Protein AF-X1K0J6-F1 (afdb_monomer)

Nearest PDB structures (foldseek):
  3egi-assembly1_D  TM=8.541E-01  e=7.152E-03  Homo sapiens
  5hek-assembly2_C  TM=9.391E-01  e=1.827E-02  Helicobacter pylori 26695
  3egi-assembly1_A  TM=7.707E-01  e=1.222E-02  Homo sapiens
  3cjt-assembly4_G  TM=8.517E-01  e=2.921E-02  unclassified
  2xvm-assembly2_B  TM=7.203E-01  e=6.103E-02  Escherichia coli

Organism: NCBI:txid412755

Secondary structure (DSSP, 8-state):
---S---TTPPPHHHHHHHHTTS-SSSEEEETT-TTSHHHHHHHHHT-EEEE--S-HHHHHHHH--

Mean predicted aligned error: 6.0 Å

pLDDT: mean 84.05, std 16.02, range [36.91, 97.56]

Solvent-accessible surface area (backbone atoms only — not comparable to full-atom values): 4038 Å² total; per-residue (Å²): 144,82,78,87,67,85,76,78,88,70,76,51,66,66,61,35,39,60,56,46,71,73,51,73,67,70,62,75,46,77,37,78,71,29,47,59,28,53,58,41,54,38,30,44,77,62,55,28,53,59,43,66,37,53,92,50,66,68,28,53,53,55,42,71,53,132

Sequence (66 aa):
IHGIFPYRGKISAKDASQIIQQLPRKGKLLDPFCGSGTIVYEAQKWGLESIGVDLNPIAVIIAILP

Foldseek 3Di:
DPPPDPPPPDDDLVVLLVVLVVDDLDDEEEAQACQLNSNVVSNVVSNHHYDYHHPDVSSVVNNPDD

InterPro domains:
  IPR002941 DNA methylase N-4/N-6 [PF01555] (18-59)
  IPR029063 S-adenosyl-L-methionine-dependent methyltransferase superfamily [G3DSA:3.40.50.150] (7-65)
  IPR029063 S-adenosyl-L-methionine-dependent methyltransferase superfamily [SSF53335] (11-64)

Structure (mmCIF, N/CA/C/O backbone):
data_AF-X1K0J6-F1
#
_entry.id   AF-X1K0J6-F1
#
loop_
_atom_site.group_PDB
_atom_site.id
_atom_site.type_symbol
_atom_site.label_atom_id
_atom_site.label_alt_id
_atom_site.label_comp_id
_atom_site.label_asym_id
_atom_site.label_entity_id
_atom_site.label_seq_id
_atom_site.pdbx_PDB_ins_code
_atom_site.Cartn_x
_atom_site.Cartn_y
_atom_site.Cartn_z
_atom_site.occupancy
_atom_site.B_iso_or_equiv
_atom_site.auth_seq_id
_atom_site.auth_comp_id
_atom_site.auth_asym_id
_atom_site.auth_atom_id
_atom_site.pdbx_PDB_model_num
ATOM 1 N N . ILE A 1 1 ? 23.965 1.181 -3.731 1.00 43.56 1 ILE A N 1
ATOM 2 C CA . ILE A 1 1 ? 22.792 0.364 -4.135 1.00 43.56 1 ILE A CA 1
ATOM 3 C C . ILE A 1 1 ? 21.608 1.320 -4.325 1.00 43.56 1 ILE A C 1
ATOM 5 O O . ILE A 1 1 ? 20.598 1.245 -3.649 1.00 43.56 1 ILE A O 1
ATOM 9 N N . HIS A 1 2 ? 21.787 2.303 -5.211 1.00 36.91 2 HIS A N 1
ATOM 10 C CA . HIS A 1 2 ? 20.798 3.330 -5.539 1.00 36.91 2 HIS A CA 1
ATOM 11 C C . HIS A 1 2 ? 20.471 3.146 -7.022 1.00 36.91 2 HIS A C 1
ATOM 13 O O . HIS A 1 2 ? 21.391 3.180 -7.834 1.00 36.91 2 HIS A O 1
ATOM 19 N N . GLY A 1 3 ? 19.204 2.911 -7.370 1.00 45.16 3 GLY A N 1
ATOM 20 C CA . GLY A 1 3 ? 18.770 2.848 -8.772 1.00 45.16 3 GLY A CA 1
ATOM 21 C C . GLY A 1 3 ? 18.453 1.459 -9.336 1.00 45.16 3 GLY A C 1
ATOM 22 O O . GLY A 1 3 ? 18.630 1.247 -10.533 1.00 45.16 3 GLY A O 1
ATOM 23 N N . ILE A 1 4 ? 17.948 0.519 -8.528 1.00 48.50 4 ILE A N 1
ATOM 24 C CA . ILE A 1 4 ? 17.276 -0.670 -9.077 1.00 48.50 4 ILE A CA 1
ATOM 25 C C . ILE A 1 4 ? 15.942 -0.193 -9.666 1.00 48.50 4 ILE A C 1
ATOM 27 O O . ILE A 1 4 ? 14.978 0.001 -8.938 1.00 48.50 4 ILE A O 1
ATOM 31 N N . PHE A 1 5 ? 15.955 0.072 -10.974 1.00 49.16 5 PHE A N 1
ATOM 32 C CA . PHE A 1 5 ? 14.828 0.413 -11.850 1.00 49.16 5 PHE A CA 1
ATOM 33 C C . PHE A 1 5 ? 13.911 1.567 -11.383 1.00 49.16 5 PHE A C 1
ATOM 35 O O . PHE A 1 5 ? 13.109 1.402 -10.461 1.00 49.16 5 PHE A O 1
ATOM 42 N N . PRO A 1 6 ? 13.916 2.739 -12.052 1.00 50.19 6 PRO A N 1
ATOM 43 C CA . PRO A 1 6 ? 12.897 3.743 -11.791 1.00 50.19 6 PRO A CA 1
ATOM 44 C C . PRO A 1 6 ? 11.547 3.197 -12.267 1.00 50.19 6 PRO A C 1
ATOM 46 O O . PRO A 1 6 ? 11.226 3.257 -13.451 1.00 50.19 6 PRO A O 1
ATOM 49 N N . TYR A 1 7 ? 10.736 2.680 -11.343 1.00 55.81 7 TYR A N 1
ATOM 50 C CA . TYR A 1 7 ? 9.300 2.558 -11.573 1.00 55.81 7 TYR A CA 1
ATOM 51 C C . TYR A 1 7 ? 8.764 3.990 -11.680 1.00 55.81 7 TYR A C 1
ATOM 53 O O . TYR A 1 7 ? 8.557 4.673 -10.675 1.00 55.81 7 TYR A O 1
ATOM 61 N N . ARG A 1 8 ? 8.672 4.494 -12.911 1.00 56.12 8 ARG A N 1
ATOM 62 C CA . ARG A 1 8 ? 8.106 5.809 -13.219 1.00 56.12 8 ARG A CA 1
ATOM 63 C C . ARG A 1 8 ? 6.580 5.697 -13.152 1.00 56.12 8 ARG A C 1
ATOM 65 O O . ARG A 1 8 ? 6.032 4.705 -13.613 1.00 56.12 8 ARG A O 1
ATOM 72 N N . GLY A 1 9 ? 5.914 6.694 -12.565 1.00 65.12 9 GLY A N 1
ATOM 73 C CA . GLY A 1 9 ? 4.454 6.685 -12.376 1.00 65.12 9 GLY A CA 1
ATOM 74 C C . GLY A 1 9 ? 3.965 6.175 -11.014 1.00 65.12 9 GLY A C 1
ATOM 75 O O . GLY A 1 9 ? 2.801 5.817 -10.889 1.00 65.12 9 GLY A O 1
ATOM 76 N N . LYS A 1 10 ? 4.825 6.136 -9.986 1.00 74.94 10 LYS A N 1
ATOM 77 C CA . LYS A 1 10 ? 4.396 5.823 -8.6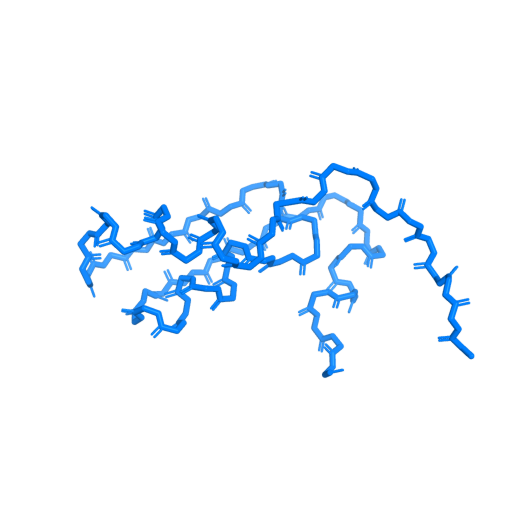13 1.00 74.94 10 LYS A CA 1
ATOM 78 C C . LYS A 1 10 ? 3.582 6.970 -8.017 1.00 74.94 10 LYS A C 1
ATOM 80 O O . LYS A 1 10 ? 3.970 8.131 -8.141 1.00 74.94 10 LYS A O 1
ATOM 85 N N . ILE A 1 11 ? 2.517 6.625 -7.301 1.00 85.75 11 ILE A N 1
ATOM 86 C CA . ILE A 1 11 ? 1.834 7.554 -6.402 1.00 85.75 11 ILE A CA 1
ATOM 87 C C . ILE A 1 11 ? 2.725 7.864 -5.190 1.00 85.75 11 ILE A C 1
ATOM 89 O O . ILE A 1 11 ? 3.463 6.997 -4.713 1.00 85.75 11 ILE A O 1
ATOM 93 N N . SER A 1 12 ? 2.677 9.100 -4.686 1.00 89.88 12 SER A N 1
ATOM 94 C CA . SER A 1 12 ? 3.368 9.436 -3.441 1.00 89.88 12 SER A CA 1
ATOM 95 C C . SER A 1 12 ? 2.664 8.782 -2.245 1.00 89.88 12 SER A C 1
ATOM 97 O O . SER A 1 12 ? 1.447 8.602 -2.251 1.00 89.88 12 SER A O 1
ATOM 99 N N . ALA A 1 13 ? 3.407 8.461 -1.181 1.00 90.81 13 ALA A N 1
ATOM 100 C CA . ALA A 1 13 ? 2.801 7.919 0.041 1.00 90.81 13 ALA A CA 1
ATOM 101 C C . ALA A 1 13 ? 1.762 8.880 0.648 1.00 90.81 13 ALA A C 1
ATOM 103 O O . ALA A 1 13 ? 0.759 8.441 1.200 1.00 90.81 13 ALA A O 1
ATOM 104 N N . LYS A 1 14 ? 1.970 10.196 0.498 1.00 93.88 14 LYS A N 1
ATOM 105 C CA . LYS A 1 14 ? 1.038 11.222 0.974 1.00 93.88 14 LYS A CA 1
ATOM 106 C C . LYS A 1 14 ? -0.294 11.156 0.228 1.00 93.88 14 LYS A C 1
ATOM 108 O O . LYS A 1 14 ? -1.335 11.088 0.875 1.00 93.88 14 LYS A O 1
ATOM 113 N N . ASP A 1 15 ? -0.253 11.138 -1.102 1.00 94.88 15 ASP A N 1
ATOM 114 C CA . ASP A 1 15 ? -1.468 11.095 -1.922 1.00 94.88 15 ASP A CA 1
ATOM 115 C C . ASP A 1 15 ? -2.197 9.758 -1.729 1.00 94.88 15 ASP A C 1
ATOM 117 O O . ASP A 1 15 ? -3.415 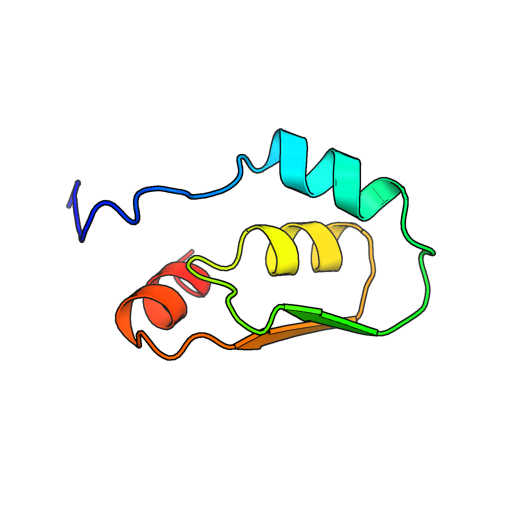9.732 -1.562 1.00 94.88 15 ASP A O 1
ATOM 121 N N . ALA A 1 16 ? -1.450 8.649 -1.651 1.00 95.31 16 ALA A N 1
ATOM 122 C CA . ALA A 1 16 ? -2.000 7.334 -1.331 1.00 95.31 16 ALA A CA 1
ATOM 123 C C . ALA A 1 16 ? -2.733 7.342 0.018 1.00 95.31 16 ALA A C 1
ATOM 125 O O . ALA A 1 16 ? -3.892 6.938 0.088 1.00 95.31 16 ALA A O 1
ATOM 126 N N . SER A 1 17 ? -2.105 7.868 1.073 1.00 96.44 17 SER A N 1
ATOM 127 C CA . SER A 1 17 ? -2.721 7.964 2.400 1.00 96.44 17 SER A CA 1
ATOM 128 C C . SER A 1 17 ? -4.001 8.805 2.377 1.00 96.44 17 SER A C 1
ATOM 130 O O . SER A 1 17 ? -5.014 8.407 2.949 1.00 96.44 17 SER A O 1
ATOM 132 N N . GLN A 1 18 ? -3.998 9.938 1.666 1.00 97.56 18 GLN A N 1
ATOM 133 C CA . GLN A 1 18 ? -5.178 10.800 1.532 1.00 97.56 18 GLN A CA 1
ATOM 134 C C . GLN A 1 18 ? -6.344 10.106 0.822 1.00 97.56 18 GLN A C 1
ATOM 136 O O . GLN A 1 18 ? -7.498 10.329 1.186 1.00 97.56 18 GLN A O 1
ATOM 141 N N . ILE A 1 19 ? -6.066 9.266 -0.176 1.00 95.62 19 ILE A N 1
ATOM 142 C CA . ILE A 1 19 ? -7.090 8.468 -0.861 1.00 95.62 19 ILE A CA 1
ATOM 143 C C . ILE A 1 19 ? -7.613 7.369 0.069 1.00 95.62 19 ILE A C 1
ATOM 145 O O . ILE A 1 19 ? -8.821 7.230 0.245 1.00 95.62 19 ILE A O 1
ATOM 149 N N . ILE A 1 20 ? -6.717 6.621 0.7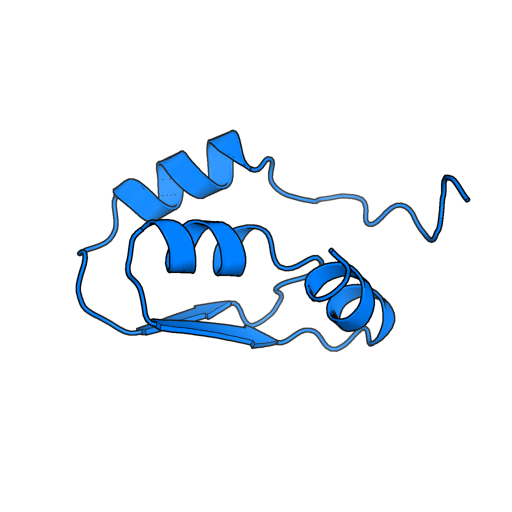15 1.00 96.94 20 ILE A N 1
ATOM 150 C CA . ILE A 1 20 ? -7.077 5.512 1.607 1.00 96.94 20 ILE A CA 1
ATOM 151 C C . ILE A 1 20 ? -7.931 5.977 2.793 1.00 96.94 20 ILE A C 1
ATOM 153 O O . ILE A 1 20 ? -8.883 5.293 3.163 1.00 96.94 20 ILE A O 1
ATOM 157 N N . GLN A 1 21 ? -7.647 7.147 3.366 1.00 96.00 21 GLN A N 1
ATOM 158 C CA . GLN A 1 21 ? -8.398 7.686 4.507 1.00 96.00 21 GLN A CA 1
ATOM 159 C C . GLN A 1 21 ? -9.865 8.021 4.184 1.00 96.00 21 GLN A C 1
ATOM 161 O O . GLN A 1 21 ? -10.665 8.196 5.101 1.00 96.00 21 GLN A O 1
ATOM 166 N N . GLN A 1 22 ? -10.233 8.079 2.900 1.00 95.69 22 GLN A N 1
ATOM 167 C CA . GLN A 1 22 ? -11.621 8.246 2.454 1.00 95.69 22 GLN A CA 1
ATOM 168 C C . GLN A 1 22 ? -12.401 6.919 2.447 1.00 95.69 22 GLN A C 1
ATOM 170 O O .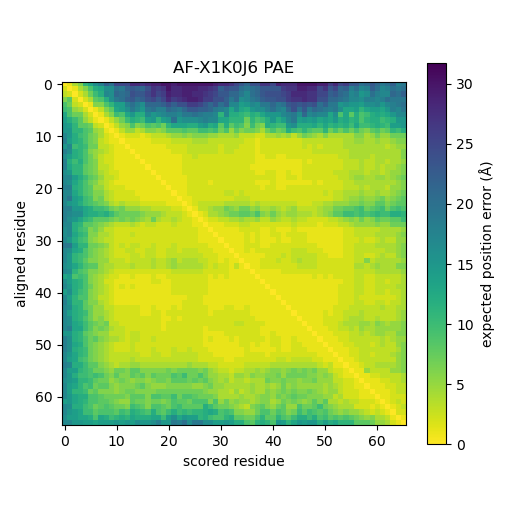 GLN A 1 22 ? -13.624 6.925 2.319 1.00 95.69 22 GLN 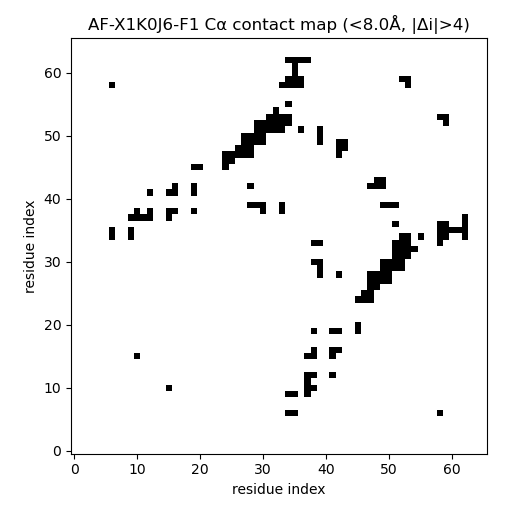A O 1
ATOM 175 N N . LEU A 1 23 ? -11.715 5.779 2.587 1.00 94.81 23 LEU A N 1
ATOM 176 C CA . LEU A 1 23 ? -12.320 4.449 2.612 1.00 94.81 23 LEU A CA 1
ATOM 177 C C . LEU A 1 23 ? -12.765 4.055 4.032 1.00 94.81 23 LEU A C 1
ATOM 179 O O . LEU A 1 23 ? -12.151 4.468 5.025 1.00 94.81 23 LEU A O 1
ATOM 183 N N . PRO A 1 24 ? -13.803 3.205 4.165 1.00 92.38 24 PRO A N 1
ATOM 184 C CA . PRO A 1 24 ? -14.210 2.675 5.461 1.00 92.38 24 PRO A CA 1
ATOM 185 C C . PRO A 1 24 ? -13.075 1.873 6.107 1.00 92.38 24 PRO A C 1
ATOM 187 O O . PRO A 1 24 ? -12.325 1.184 5.429 1.00 92.38 24 PRO A O 1
A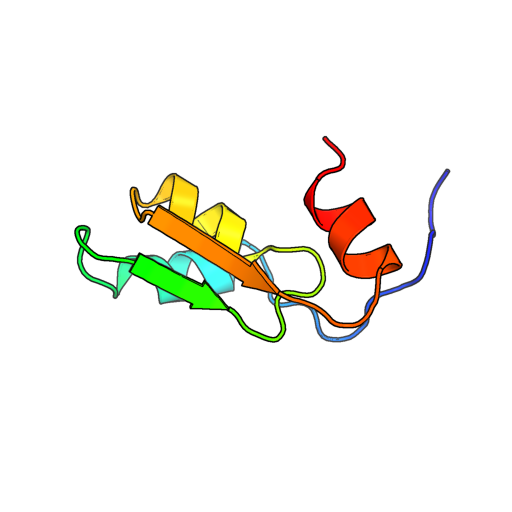TOM 190 N N . ARG A 1 25 ? -12.988 1.885 7.442 1.00 87.62 25 ARG A N 1
ATOM 191 C CA . ARG A 1 25 ? -11.964 1.134 8.203 1.00 87.62 25 ARG A CA 1
ATOM 192 C C . ARG A 1 25 ? -12.181 -0.384 8.252 1.00 87.62 25 ARG A C 1
ATOM 194 O O . ARG A 1 25 ? -11.463 -1.087 8.953 1.00 87.62 25 ARG A O 1
ATOM 201 N N . LYS A 1 26 ? -13.214 -0.891 7.581 1.00 88.56 26 LYS A N 1
ATOM 202 C CA . LYS A 1 26 ? -13.556 -2.315 7.526 1.00 88.56 26 LYS A CA 1
ATOM 203 C C . LYS A 1 26 ? -13.797 -2.703 6.077 1.00 88.56 26 LYS A C 1
ATOM 205 O O . LYS A 1 26 ? -14.577 -2.047 5.393 1.00 88.56 26 LYS A O 1
ATOM 210 N N . GLY A 1 27 ? -13.155 -3.780 5.642 1.00 89.06 27 GLY A N 1
ATOM 211 C CA . GLY A 1 27 ? -13.248 -4.287 4.279 1.00 89.06 27 GLY A CA 1
ATOM 212 C C . GLY A 1 27 ? -11.920 -4.866 3.806 1.00 89.06 27 GLY A C 1
ATOM 213 O O . GLY A 1 27 ? -10.952 -4.914 4.567 1.00 89.06 27 GLY A O 1
ATOM 214 N N . LYS A 1 28 ? -11.901 -5.296 2.543 1.00 95.00 28 LYS A N 1
ATOM 215 C CA . LYS A 1 28 ? -10.696 -5.764 1.856 1.00 95.00 28 LYS A CA 1
ATOM 216 C C . LYS A 1 28 ? -10.388 -4.842 0.683 1.00 95.00 28 LYS A C 1
ATOM 218 O O . LYS A 1 28 ? -11.298 -4.512 -0.075 1.00 95.00 28 LYS A O 1
ATOM 223 N N . LEU A 1 29 ? -9.129 -4.447 0.531 1.00 96.25 29 LEU A N 1
ATOM 224 C CA . LEU A 1 29 ? -8.648 -3.663 -0.604 1.00 96.25 29 LEU A CA 1
ATOM 225 C C . LEU A 1 29 ? -7.847 -4.554 -1.556 1.00 96.25 29 LEU A C 1
ATOM 227 O O . LEU A 1 29 ? -6.939 -5.260 -1.129 1.00 96.25 29 LEU A O 1
ATOM 231 N N . LEU A 1 30 ? -8.167 -4.499 -2.845 1.00 96.25 30 LEU A N 1
ATOM 232 C CA . LEU A 1 30 ? -7.387 -5.134 -3.902 1.00 96.25 30 LEU A CA 1
ATOM 233 C C . LEU A 1 30 ? -6.789 -4.048 -4.793 1.00 96.25 30 LEU A C 1
ATOM 235 O O . LEU A 1 30 ? -7.532 -3.259 -5.373 1.00 96.25 30 LEU A O 1
ATOM 239 N N . ASP A 1 31 ? -5.467 -4.049 -4.923 1.00 94.25 31 ASP A N 1
ATOM 240 C CA . ASP A 1 31 ? -4.749 -3.278 -5.934 1.00 94.25 31 ASP A CA 1
ATOM 241 C C . ASP A 1 31 ? -4.170 -4.245 -6.988 1.00 94.25 31 ASP A C 1
ATOM 243 O O . ASP A 1 31 ? -3.170 -4.917 -6.714 1.00 94.25 31 ASP A O 1
ATOM 247 N N . PRO A 1 32 ? -4.800 -4.379 -8.173 1.00 94.00 32 PRO A N 1
ATOM 248 C CA . PRO A 1 32 ? -4.385 -5.342 -9.193 1.00 94.00 32 PRO A CA 1
ATOM 249 C C . PRO A 1 32 ? -3.177 -4.888 -10.033 1.00 94.00 32 PRO A C 1
ATOM 251 O O . PRO A 1 32 ? -2.756 -5.636 -10.916 1.00 94.00 32 PRO A O 1
ATOM 254 N N . PHE A 1 33 ? -2.638 -3.687 -9.785 1.00 90.88 33 PHE A N 1
ATOM 255 C CA . PHE A 1 33 ? -1.457 -3.136 -10.461 1.00 90.88 33 PHE A CA 1
ATOM 256 C C . PHE A 1 33 ? -0.546 -2.436 -9.447 1.00 90.88 33 PHE A C 1
ATOM 258 O O . PHE A 1 33 ? -0.174 -1.271 -9.610 1.00 90.88 33 PHE A O 1
ATOM 265 N N . CYS A 1 34 ? -0.226 -3.137 -8.357 1.00 89.75 34 CYS A N 1
ATOM 266 C CA . CYS A 1 34 ? 0.264 -2.493 -7.144 1.00 89.75 34 CYS A CA 1
ATOM 267 C C . CYS A 1 34 ? 1.654 -1.864 -7.274 1.00 89.75 34 CYS A C 1
ATOM 269 O O . CYS A 1 34 ? 2.051 -1.072 -6.412 1.00 89.75 34 CYS A O 1
ATOM 271 N N . GLY A 1 35 ? 2.425 -2.196 -8.313 1.00 89.19 35 GLY A N 1
ATOM 272 C CA . GLY A 1 35 ? 3.777 -1.695 -8.501 1.00 89.19 35 GLY A CA 1
ATOM 273 C C . GLY A 1 35 ? 4.630 -1.980 -7.267 1.00 89.19 35 GLY A C 1
ATOM 274 O O . GLY A 1 35 ? 4.727 -3.113 -6.807 1.00 89.19 35 GLY A O 1
ATOM 275 N N . SER A 1 36 ? 5.210 -0.929 -6.684 1.00 85.38 36 SER A N 1
ATOM 276 C CA . SER A 1 36 ? 5.968 -1.029 -5.429 1.00 85.38 36 SER A CA 1
ATOM 277 C C . SER A 1 36 ? 5.113 -1.096 -4.156 1.00 85.38 36 SER A C 1
ATOM 279 O O . SER A 1 36 ? 5.646 -0.907 -3.070 1.00 85.38 36 SER A O 1
ATOM 281 N N . GLY A 1 37 ? 3.799 -1.289 -4.266 1.00 90.88 37 GLY A N 1
ATOM 282 C CA . GLY A 1 37 ? 2.912 -1.572 -3.137 1.00 90.88 37 GLY A CA 1
ATOM 283 C C . GLY A 1 37 ? 2.472 -0.365 -2.306 1.00 90.88 37 GLY A C 1
ATOM 284 O O . GLY A 1 37 ? 1.935 -0.557 -1.222 1.00 90.88 37 GLY A O 1
ATOM 285 N N . THR A 1 38 ? 2.661 0.877 -2.771 1.00 93.38 38 THR A N 1
ATOM 286 C CA . THR A 1 38 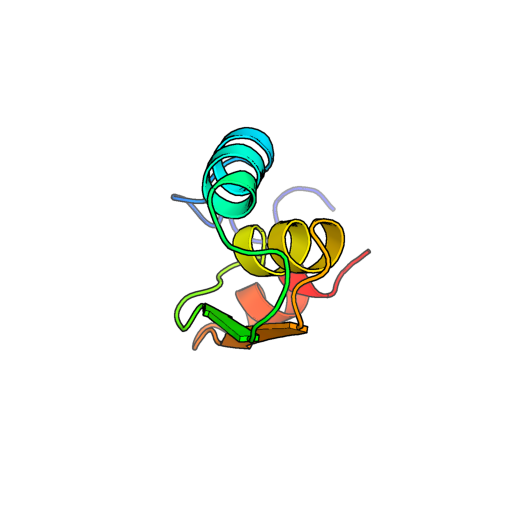? 2.385 2.084 -1.962 1.00 93.38 38 THR A CA 1
ATOM 287 C C . THR A 1 38 ? 0.931 2.167 -1.477 1.00 93.38 38 THR A C 1
ATOM 289 O O . THR A 1 38 ? 0.700 2.475 -0.310 1.00 93.38 38 THR A O 1
ATOM 292 N N . ILE A 1 39 ? -0.045 1.858 -2.338 1.00 95.25 39 ILE A N 1
ATOM 293 C CA . ILE A 1 39 ? -1.473 1.841 -1.976 1.00 95.25 39 ILE A CA 1
A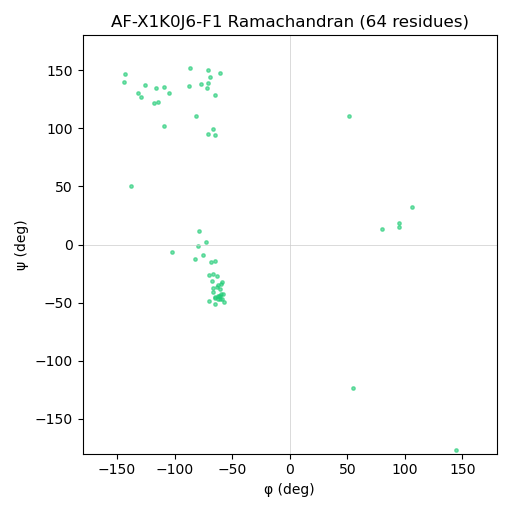TOM 294 C C . ILE A 1 39 ? -1.763 0.748 -0.945 1.00 95.25 39 ILE A C 1
ATOM 296 O O . ILE A 1 39 ? -2.422 1.009 0.058 1.00 95.25 39 ILE A O 1
ATOM 300 N N . VAL A 1 40 ? -1.239 -0.460 -1.169 1.00 95.12 40 VAL A N 1
ATOM 301 C CA . VAL A 1 40 ? -1.399 -1.611 -0.267 1.00 95.12 40 VAL A CA 1
ATOM 302 C C . VAL A 1 40 ? -0.838 -1.281 1.114 1.00 95.12 40 VAL A C 1
ATOM 304 O O . VAL A 1 40 ? -1.514 -1.465 2.120 1.00 95.12 40 VAL A O 1
ATOM 307 N N . TYR A 1 41 ? 0.365 -0.716 1.169 1.00 94.62 41 TYR A N 1
ATOM 308 C CA . TYR A 1 41 ? 1.023 -0.355 2.419 1.00 94.62 41 TYR A CA 1
ATOM 309 C C . TYR A 1 41 ? 0.247 0.706 3.215 1.00 94.62 41 TYR A C 1
ATOM 311 O O . TYR A 1 41 ? 0.012 0.542 4.415 1.00 94.62 41 TYR A O 1
ATOM 319 N N . GLU A 1 42 ? -0.209 1.778 2.562 1.00 96.06 42 GLU A N 1
ATOM 320 C CA . GLU A 1 42 ? -1.019 2.799 3.236 1.00 96.06 42 GLU A CA 1
ATOM 321 C C . GLU A 1 42 ? -2.407 2.258 3.641 1.00 96.06 42 GLU A C 1
ATOM 323 O O . GLU A 1 42 ? -2.912 2.617 4.707 1.00 96.06 42 GLU A O 1
ATOM 328 N N . ALA A 1 43 ? -2.989 1.322 2.881 1.00 95.81 43 ALA A N 1
ATOM 329 C CA . ALA A 1 43 ? -4.214 0.614 3.263 1.00 95.81 43 ALA A CA 1
ATOM 330 C C . ALA A 1 43 ? -4.035 -0.215 4.547 1.00 95.81 43 ALA A C 1
ATOM 332 O O . ALA A 1 43 ? -4.877 -0.140 5.445 1.00 95.81 43 ALA A O 1
ATOM 333 N N . GLN A 1 44 ? -2.922 -0.945 4.680 1.00 93.88 44 GLN A N 1
ATOM 334 C CA . GLN A 1 44 ? -2.603 -1.703 5.899 1.00 93.88 44 GLN A CA 1
ATOM 335 C C . GLN A 1 44 ? -2.463 -0.783 7.113 1.00 93.88 44 GLN A C 1
ATOM 337 O O . GLN A 1 44 ? -3.041 -1.063 8.163 1.00 93.88 44 GLN A O 1
ATOM 342 N N . LYS A 1 45 ? -1.773 0.358 6.967 1.00 94.69 45 LYS A N 1
ATOM 343 C CA . LYS A 1 45 ? -1.678 1.373 8.031 1.00 94.69 45 LYS A CA 1
ATOM 344 C C . LYS A 1 45 ? -3.036 1.932 8.454 1.00 94.69 45 LYS A C 1
ATOM 346 O O . LYS A 1 45 ? -3.223 2.250 9.627 1.00 94.69 45 LYS A O 1
ATOM 351 N N . TRP A 1 46 ? -3.976 2.059 7.519 1.00 95.56 46 TRP A N 1
ATOM 352 C CA . TRP A 1 46 ? -5.343 2.509 7.803 1.00 95.56 46 TRP A CA 1
ATOM 353 C C . TRP A 1 46 ? -6.218 1.440 8.481 1.00 95.56 46 TRP A C 1
ATOM 355 O O . TRP A 1 46 ? -7.305 1.752 8.973 1.00 95.56 46 TRP A O 1
ATOM 365 N N . GLY A 1 47 ? -5.734 0.196 8.562 1.00 94.69 47 GLY A N 1
ATOM 366 C CA . GLY A 1 47 ? -6.422 -0.933 9.190 1.00 94.69 47 GLY A CA 1
ATOM 367 C C . GLY A 1 47 ? -7.217 -1.805 8.218 1.00 94.69 47 GLY A C 1
ATOM 368 O O . GLY A 1 47 ? -8.057 -2.587 8.660 1.00 94.69 47 GLY A O 1
ATOM 369 N N . LEU A 1 48 ? -6.978 -1.682 6.909 1.00 95.50 48 LEU A N 1
ATOM 370 C CA . LEU A 1 48 ? -7.591 -2.541 5.899 1.00 95.50 48 LEU A CA 1
ATOM 371 C C . LEU A 1 48 ? -6.771 -3.814 5.678 1.00 95.50 48 LEU A C 1
ATOM 373 O O . LEU A 1 48 ? -5.551 -3.767 5.504 1.00 95.50 48 LEU A O 1
ATOM 377 N N . GLU A 1 49 ? -7.462 -4.950 5.579 1.00 95.62 49 GLU A N 1
ATOM 378 C CA . GLU A 1 49 ? -6.893 -6.132 4.931 1.00 95.62 49 GLU A CA 1
ATOM 379 C C . GLU A 1 49 ? -6.689 -5.789 3.450 1.00 95.62 49 GLU A C 1
ATOM 381 O O . GLU A 1 49 ? -7.602 -5.278 2.798 1.00 95.62 49 GLU A O 1
ATOM 386 N N . SER A 1 50 ? -5.495 -6.014 2.910 1.00 95.31 50 SER A N 1
ATOM 387 C CA . SER A 1 50 ? -5.186 -5.592 1.544 1.00 95.31 50 SER A CA 1
ATOM 388 C C . SER A 1 50 ? -4.303 -6.581 0.800 1.00 95.31 50 SER A C 1
ATOM 390 O O . SER A 1 50 ? -3.462 -7.261 1.387 1.00 95.31 50 SER A O 1
ATOM 392 N N . ILE A 1 51 ? -4.532 -6.659 -0.509 1.00 95.00 51 ILE A N 1
ATOM 393 C CA . ILE A 1 51 ? -3.866 -7.564 -1.441 1.00 95.00 51 ILE A CA 1
ATOM 394 C C . ILE A 1 51 ? -3.362 -6.728 -2.616 1.00 95.00 51 ILE A C 1
ATOM 396 O O . ILE A 1 51 ? -4.132 -5.993 -3.234 1.00 95.00 51 ILE A O 1
ATOM 400 N N . GLY A 1 52 ? -2.072 -6.851 -2.917 1.00 93.31 52 GLY A N 1
ATOM 401 C CA . GLY A 1 52 ? -1.448 -6.278 -4.105 1.00 93.31 52 GLY A CA 1
ATOM 402 C C . GLY A 1 52 ? -1.071 -7.365 -5.097 1.00 93.31 52 GLY A C 1
ATOM 403 O O . GLY A 1 52 ? -0.514 -8.388 -4.698 1.00 93.31 52 GLY A O 1
ATOM 404 N N . VAL A 1 53 ? -1.354 -7.141 -6.376 1.00 92.50 53 VAL A N 1
ATOM 405 C CA . VAL A 1 53 ? -0.883 -7.986 -7.476 1.00 92.50 53 VAL A CA 1
ATOM 406 C C . VAL A 1 53 ? -0.172 -7.098 -8.488 1.00 92.50 53 VAL A C 1
ATOM 408 O O . VAL A 1 53 ? -0.641 -6.010 -8.805 1.00 92.50 53 VAL A O 1
ATOM 411 N N . ASP A 1 54 ? 0.960 -7.563 -9.002 1.00 90.94 54 ASP A N 1
ATOM 412 C CA . ASP A 1 54 ? 1.622 -6.955 -10.150 1.00 90.94 54 ASP A CA 1
ATOM 413 C C . ASP A 1 54 ? 2.243 -8.068 -10.997 1.00 90.94 54 ASP A C 1
ATOM 415 O O . ASP A 1 54 ? 2.779 -9.044 -10.467 1.00 90.94 54 ASP A O 1
ATOM 419 N N . LEU A 1 55 ? 2.149 -7.939 -12.320 1.00 89.44 55 LEU A N 1
ATOM 420 C CA . LEU A 1 55 ? 2.751 -8.896 -13.247 1.00 89.44 55 LEU A CA 1
ATOM 421 C C . LEU A 1 55 ? 4.283 -8.802 -13.232 1.00 89.44 55 LEU A C 1
ATOM 423 O O . LEU A 1 55 ? 4.967 -9.773 -13.555 1.00 89.44 55 LEU A O 1
ATOM 427 N N . ASN A 1 56 ? 4.832 -7.639 -12.883 1.00 84.19 56 ASN A N 1
ATOM 428 C CA . ASN A 1 56 ? 6.261 -7.414 -12.842 1.00 84.19 56 ASN A CA 1
ATOM 429 C C . ASN A 1 56 ? 6.855 -7.956 -11.529 1.00 84.19 56 ASN A C 1
ATOM 431 O O . ASN A 1 56 ? 6.679 -7.346 -10.469 1.00 84.19 56 ASN A O 1
ATOM 435 N N . PRO A 1 57 ? 7.649 -9.040 -11.579 1.00 79.69 57 PRO A N 1
ATOM 436 C CA . PRO A 1 57 ? 8.215 -9.635 -10.373 1.00 79.69 57 PRO A CA 1
ATOM 437 C C . PRO A 1 57 ? 9.168 -8.685 -9.632 1.00 79.69 57 PRO A C 1
ATOM 439 O O . PRO A 1 57 ? 9.293 -8.774 -8.413 1.00 79.69 57 PRO A O 1
ATOM 442 N N . ILE A 1 58 ? 9.807 -7.735 -10.327 1.00 81.25 58 ILE A N 1
ATOM 443 C CA . ILE A 1 58 ? 10.680 -6.732 -9.695 1.00 81.25 58 ILE A CA 1
ATOM 444 C C . ILE A 1 58 ? 9.859 -5.797 -8.802 1.00 81.25 58 ILE A C 1
ATOM 446 O O . ILE A 1 58 ? 10.315 -5.409 -7.728 1.00 81.25 58 ILE A O 1
ATOM 450 N N . ALA A 1 59 ? 8.645 -5.445 -9.226 1.00 75.44 59 ALA A N 1
ATOM 451 C CA . ALA A 1 59 ? 7.760 -4.566 -8.473 1.00 75.44 59 ALA A CA 1
ATOM 452 C C . ALA A 1 59 ? 7.338 -5.209 -7.148 1.00 75.44 59 ALA A C 1
ATOM 454 O O . ALA A 1 59 ? 7.458 -4.584 -6.094 1.00 75.44 59 ALA A O 1
ATOM 455 N N . VAL A 1 60 ? 6.970 -6.493 -7.210 1.00 76.12 60 VAL A N 1
ATOM 456 C CA . VAL A 1 60 ? 6.631 -7.314 -6.042 1.00 76.12 60 VAL A CA 1
ATOM 457 C C . VAL A 1 60 ? 7.814 -7.420 -5.080 1.00 76.12 60 VAL A C 1
ATOM 459 O O . VAL A 1 60 ? 7.634 -7.225 -3.883 1.00 76.12 60 VAL A O 1
ATOM 462 N N . ILE A 1 61 ? 9.031 -7.661 -5.585 1.00 80.12 61 ILE A N 1
ATOM 463 C CA . ILE A 1 61 ? 10.239 -7.711 -4.744 1.00 80.12 61 ILE A CA 1
ATOM 464 C C . ILE A 1 61 ? 10.463 -6.369 -4.041 1.00 80.12 61 ILE A C 1
ATOM 466 O O . ILE A 1 61 ? 10.693 -6.342 -2.838 1.00 80.12 61 ILE A O 1
ATOM 470 N N . ILE A 1 62 ? 10.362 -5.248 -4.760 1.00 76.25 62 ILE A N 1
ATOM 471 C CA . ILE A 1 62 ? 10.532 -3.913 -4.167 1.00 76.25 62 ILE A CA 1
ATOM 472 C C . ILE A 1 62 ? 9.470 -3.633 -3.095 1.00 76.25 62 ILE A C 1
ATOM 474 O O . ILE A 1 62 ? 9.785 -2.981 -2.106 1.00 76.25 62 ILE A O 1
ATOM 478 N N . ALA A 1 63 ? 8.241 -4.122 -3.267 1.00 72.81 63 ALA A N 1
ATOM 479 C CA . ALA A 1 63 ? 7.151 -3.912 -2.314 1.00 72.81 63 ALA A CA 1
ATOM 480 C C . ALA A 1 63 ? 7.363 -4.608 -0.956 1.00 72.81 63 ALA A C 1
ATOM 482 O O . ALA A 1 63 ? 6.801 -4.165 0.042 1.00 72.81 63 ALA A O 1
ATOM 483 N N . ILE A 1 64 ? 8.148 -5.691 -0.914 1.00 74.69 64 ILE A N 1
ATOM 484 C CA . ILE A 1 64 ? 8.425 -6.466 0.309 1.00 74.69 64 ILE A CA 1
ATOM 485 C C . ILE A 1 64 ? 9.802 -6.175 0.920 1.00 74.69 64 ILE A C 1
ATOM 487 O O . ILE A 1 64 ? 10.117 -6.704 1.987 1.00 74.69 64 ILE A O 1
ATOM 491 N N . LEU A 1 65 ? 10.642 -5.385 0.243 1.00 67.75 65 LEU A N 1
ATOM 492 C CA . LEU A 1 65 ? 11.930 -4.971 0.788 1.00 67.75 65 LEU A CA 1
ATOM 493 C C . LEU A 1 65 ? 11.705 -3.943 1.914 1.00 67.75 65 LEU A C 1
ATOM 495 O O . LEU A 1 65 ? 1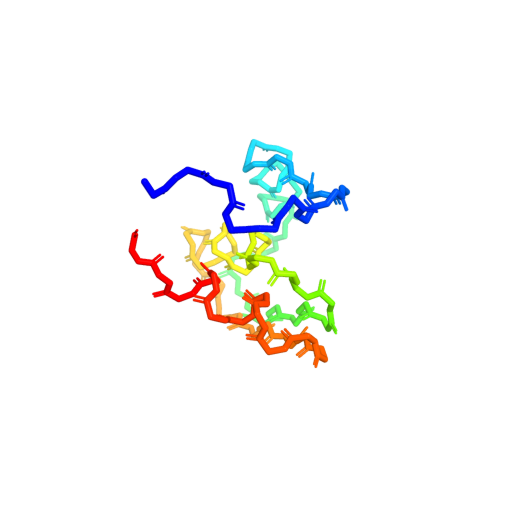0.886 -3.039 1.738 1.00 67.75 65 LEU A O 1
ATOM 499 N N . PRO A 1 66 ? 12.396 -4.091 3.058 1.00 53.91 66 PRO A N 1
ATOM 500 C CA . PRO A 1 66 ? 12.262 -3.188 4.199 1.00 53.91 66 PRO A CA 1
ATOM 501 C C . PRO A 1 66 ? 12.783 -1.772 3.917 1.00 53.91 66 PRO A C 1
ATOM 503 O O . PRO A 1 66 ? 13.730 -1.624 3.108 1.00 53.91 66 PRO A O 1
#

Radius of gyration: 12.02 Å; Cα contacts (8 Å, |Δi|>4): 92; chains: 1; bounding box: 37×21×22 Å